Protein AF-A0A433QQ83-F1 (afdb_monomer_lite)

Structure (mmCIF, N/CA/C/O backbone):
data_AF-A0A433QQ83-F1
#
_entry.id   AF-A0A433QQ83-F1
#
loop_
_atom_site.group_PDB
_atom_site.id
_atom_site.type_symbol
_atom_site.label_atom_id
_atom_site.label_alt_id
_atom_site.label_comp_id
_atom_site.label_asym_id
_atom_site.label_entity_id
_atom_site.label_seq_id
_atom_site.pdbx_PDB_ins_code
_atom_site.Cartn_x
_atom_site.Cartn_y
_atom_site.Cartn_z
_atom_site.occupancy
_atom_site.B_iso_or_equiv
_atom_site.auth_seq_id
_atom_site.auth_comp_id
_atom_site.auth_asym_id
_atom_site.auth_atom_id
_atom_site.pdbx_PDB_model_num
ATOM 1 N N . MET A 1 1 ? 4.245 9.664 3.742 1.00 55.31 1 MET A N 1
ATOM 2 C CA . MET A 1 1 ? 5.210 10.785 3.669 1.00 55.31 1 MET A CA 1
ATOM 3 C C . MET A 1 1 ? 4.463 11.994 3.153 1.00 55.31 1 MET A C 1
ATOM 5 O O . MET A 1 1 ? 4.133 12.036 1.976 1.00 55.31 1 MET A O 1
ATOM 9 N N . GLU A 1 2 ? 4.153 12.934 4.033 1.00 62.44 2 GLU A N 1
ATOM 10 C CA . GLU A 1 2 ? 3.418 14.144 3.663 1.00 62.44 2 GLU A CA 1
ATOM 11 C C . GLU A 1 2 ? 4.301 15.371 3.895 1.00 62.44 2 GLU A C 1
ATOM 13 O O . GLU A 1 2 ? 5.081 15.428 4.855 1.00 62.44 2 GLU A O 1
ATOM 18 N N . LEU A 1 3 ? 4.221 16.332 2.969 1.00 64.75 3 LEU A N 1
ATOM 19 C CA . LEU A 1 3 ? 4.807 17.656 3.153 1.00 64.75 3 LEU A CA 1
ATOM 20 C C . LEU A 1 3 ? 3.999 18.359 4.231 1.00 64.75 3 LEU A C 1
ATOM 22 O O . LEU A 1 3 ? 2.879 18.784 3.969 1.00 64.75 3 LEU A O 1
ATOM 26 N N . VAL A 1 4 ? 4.580 18.482 5.419 1.00 75.06 4 VAL A N 1
ATOM 27 C CA . VAL A 1 4 ? 3.940 19.198 6.526 1.00 75.06 4 VAL A CA 1
ATOM 28 C C . VAL A 1 4 ? 3.953 20.687 6.219 1.00 75.06 4 VAL A C 1
ATOM 30 O O . VAL A 1 4 ? 2.936 21.361 6.312 1.00 75.06 4 VAL A O 1
ATOM 33 N N . GLU A 1 5 ? 5.111 21.197 5.796 1.00 76.69 5 GLU A N 1
ATOM 34 C CA . GLU A 1 5 ? 5.269 22.616 5.522 1.00 76.69 5 GLU A CA 1
ATOM 35 C C . GLU A 1 5 ? 6.416 22.880 4.544 1.00 76.69 5 GLU A C 1
ATOM 37 O O . GLU A 1 5 ? 7.339 22.078 4.357 1.00 76.69 5 GLU A O 1
ATOM 42 N N . SER A 1 6 ? 6.351 24.025 3.873 1.00 77.06 6 SER A N 1
ATOM 43 C CA . SER A 1 6 ? 7.370 24.486 2.943 1.00 77.06 6 SER A CA 1
ATOM 44 C C . SER A 1 6 ? 7.570 25.987 3.068 1.00 77.06 6 SER A C 1
ATOM 46 O O . SER A 1 6 ? 6.684 26.761 2.716 1.00 77.06 6 SER A O 1
ATOM 48 N N . LEU A 1 7 ? 8.760 26.394 3.503 1.00 80.25 7 LEU A N 1
ATOM 49 C CA . LEU A 1 7 ? 9.151 27.796 3.579 1.00 80.25 7 LEU A CA 1
ATOM 50 C C . LEU A 1 7 ? 9.919 28.176 2.313 1.00 80.25 7 LEU A C 1
ATOM 52 O O . LEU A 1 7 ? 10.948 27.576 1.977 1.00 80.25 7 LEU A O 1
ATOM 56 N N . TYR A 1 8 ? 9.415 29.186 1.611 1.00 81.19 8 TYR A N 1
ATOM 57 C CA . TYR A 1 8 ? 10.106 29.788 0.479 1.00 81.19 8 TYR A CA 1
ATOM 58 C C . TYR A 1 8 ? 11.043 30.883 0.984 1.00 81.19 8 TYR A C 1
ATOM 60 O O . TYR A 1 8 ? 10.612 31.876 1.564 1.00 81.19 8 TYR A O 1
ATOM 68 N N . LEU A 1 9 ? 12.338 30.691 0.756 1.00 80.81 9 LEU A N 1
ATOM 69 C CA . LEU A 1 9 ? 13.367 31.690 1.010 1.00 80.81 9 LEU A CA 1
ATOM 70 C C . LEU A 1 9 ? 13.644 32.488 -0.269 1.00 80.81 9 LEU A C 1
ATOM 72 O O . LEU A 1 9 ? 13.299 32.082 -1.382 1.00 80.81 9 LEU A O 1
ATOM 76 N N . SER A 1 10 ? 14.317 33.631 -0.123 1.00 81.62 10 SER A N 1
ATOM 77 C CA . SER A 1 10 ? 14.704 34.452 -1.271 1.00 81.62 10 SER A CA 1
ATOM 78 C C . SER A 1 10 ? 15.557 33.663 -2.277 1.00 81.62 10 SER A C 1
ATOM 80 O O . SER A 1 10 ? 16.405 32.843 -1.900 1.00 81.62 10 SER A O 1
ATOM 82 N N . ALA A 1 11 ? 15.338 33.952 -3.563 1.00 75.81 11 ALA A N 1
ATOM 83 C CA . ALA A 1 11 ? 16.022 33.354 -4.714 1.00 75.81 11 ALA A CA 1
ATOM 84 C C . ALA A 1 11 ? 15.766 31.845 -4.934 1.00 75.81 11 ALA A C 1
ATOM 86 O O . ALA A 1 11 ? 16.701 31.077 -5.141 1.00 75.81 11 ALA A O 1
ATOM 87 N N . GLY A 1 12 ? 14.501 31.404 -4.898 1.00 84.56 12 GLY A N 1
ATOM 88 C CA . GLY A 1 12 ? 14.106 30.053 -5.340 1.00 84.56 12 GLY A CA 1
ATOM 89 C C . GLY A 1 12 ? 14.541 28.906 -4.420 1.00 84.56 12 GLY A C 1
ATOM 90 O O . GLY A 1 12 ? 14.378 27.738 -4.764 1.00 84.56 12 GLY A O 1
ATOM 91 N N . ARG A 1 13 ? 15.086 29.223 -3.242 1.00 88.75 13 ARG A N 1
ATOM 92 C CA . ARG A 1 13 ? 15.464 28.238 -2.227 1.00 88.75 13 ARG A CA 1
ATOM 93 C C . ARG A 1 13 ? 14.232 27.853 -1.417 1.00 88.75 13 ARG A C 1
ATOM 95 O O . ARG A 1 13 ? 13.508 28.719 -0.935 1.00 88.75 13 ARG A O 1
ATOM 102 N N . LYS A 1 14 ? 14.014 26.552 -1.247 1.00 89.94 14 LYS A N 1
ATOM 103 C CA . LYS A 1 14 ? 12.882 25.996 -0.503 1.00 89.94 14 LYS A CA 1
ATOM 104 C C . LYS A 1 14 ? 13.402 25.120 0.631 1.00 89.94 14 LYS A C 1
ATOM 106 O O . LYS A 1 14 ? 14.171 24.197 0.373 1.00 89.94 14 LYS A O 1
ATOM 111 N N . ILE A 1 15 ? 12.957 25.379 1.857 1.00 90.19 15 ILE A N 1
ATOM 112 C CA . ILE A 1 15 ? 13.122 24.449 2.982 1.00 90.19 15 ILE A CA 1
ATOM 113 C C . ILE A 1 15 ? 11.802 23.704 3.146 1.00 90.19 15 ILE A C 1
ATOM 115 O O . ILE A 1 15 ? 10.743 24.324 3.184 1.00 90.19 15 ILE A O 1
ATOM 119 N N . SER A 1 16 ? 11.859 22.374 3.184 1.00 89.00 16 SER A N 1
ATOM 120 C CA . SER A 1 16 ? 10.678 21.515 3.315 1.00 89.00 16 SER A CA 1
ATOM 121 C C . SER A 1 16 ? 10.795 20.656 4.567 1.00 89.00 16 SER A C 1
ATOM 123 O O . SER A 1 16 ? 11.826 20.012 4.765 1.00 89.00 16 SER A O 1
ATOM 125 N N . TYR A 1 17 ? 9.734 20.630 5.370 1.00 88.00 17 TYR A N 1
ATOM 126 C CA . TYR A 1 17 ? 9.610 19.768 6.541 1.00 88.00 17 TYR A CA 1
ATOM 127 C C . TYR A 1 17 ? 8.706 18.587 6.203 1.00 88.00 17 TYR A C 1
ATOM 129 O O . TYR A 1 17 ? 7.623 18.752 5.637 1.00 88.00 17 TYR A O 1
ATOM 137 N N . TRP A 1 18 ? 9.166 17.390 6.548 1.00 89.75 18 TRP A N 1
ATOM 138 C CA . TRP A 1 18 ? 8.495 16.138 6.225 1.00 89.75 18 TRP A CA 1
ATOM 139 C C . TRP A 1 18 ? 8.237 15.357 7.505 1.00 89.75 18 TRP A C 1
ATOM 141 O O . TRP A 1 18 ? 9.164 15.128 8.283 1.00 89.75 18 TRP A O 1
ATOM 151 N N . CYS A 1 19 ? 6.993 14.922 7.698 1.00 88.12 19 CYS A N 1
ATOM 152 C CA . CYS A 1 19 ? 6.664 13.946 8.726 1.00 88.12 19 CYS A CA 1
ATOM 153 C C . CYS A 1 19 ? 6.719 12.547 8.110 1.00 88.12 19 CYS A C 1
ATOM 155 O O . CYS A 1 19 ? 6.074 12.259 7.095 1.00 88.12 19 CYS A O 1
ATOM 157 N N . PHE A 1 20 ? 7.507 11.678 8.737 1.00 89.38 20 PHE A N 1
ATOM 158 C CA . PHE A 1 20 ? 7.660 10.278 8.343 1.00 89.38 20 PHE A CA 1
ATOM 159 C C . PHE A 1 20 ? 6.822 9.326 9.204 1.00 89.38 20 PHE A C 1
ATOM 161 O O . PHE A 1 20 ? 6.871 8.124 8.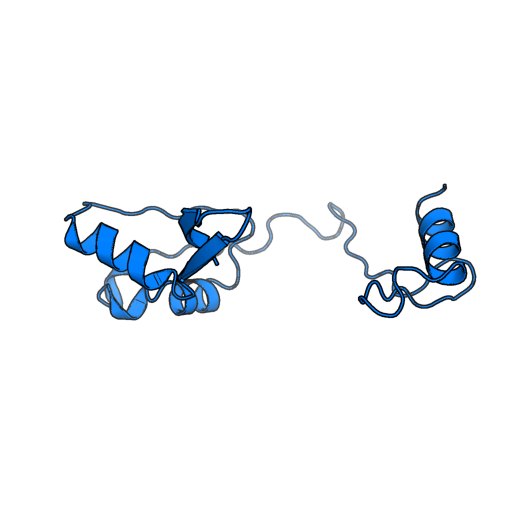985 1.00 89.38 20 PHE A O 1
ATOM 168 N N . SER A 1 21 ? 6.053 9.854 10.160 1.00 89.62 21 SER A N 1
ATOM 169 C CA . SER A 1 21 ? 5.214 9.077 11.070 1.00 89.62 21 SER A CA 1
ATOM 170 C C . SER A 1 21 ? 3.744 9.465 10.886 1.00 89.62 21 SER A C 1
ATOM 172 O O . SER A 1 21 ? 3.320 10.496 11.419 1.00 89.62 21 SER A O 1
ATOM 174 N N . PRO A 1 22 ? 2.941 8.678 10.148 1.00 88.81 22 PRO A N 1
ATOM 175 C CA . PRO A 1 22 ? 1.513 8.961 10.011 1.00 88.81 22 PRO A CA 1
ATOM 176 C C . PRO A 1 22 ? 0.757 8.763 11.335 1.00 88.81 22 PRO A C 1
ATOM 178 O O . PRO A 1 22 ? -0.282 9.384 11.548 1.00 88.81 22 PRO A O 1
ATOM 181 N N . GLY A 1 23 ? 1.312 7.992 12.279 1.00 90.06 23 GLY A N 1
ATOM 182 C CA . GLY A 1 23 ? 0.754 7.860 13.623 1.00 90.06 23 GLY A CA 1
ATOM 183 C C . GLY A 1 23 ? 0.708 9.168 14.423 1.00 90.06 23 GLY A C 1
ATOM 184 O O . GLY A 1 23 ? -0.113 9.292 15.324 1.00 90.06 23 GLY A O 1
ATOM 185 N N . LEU A 1 24 ? 1.524 10.178 14.087 1.00 90.19 24 LEU A N 1
ATOM 186 C CA . LEU A 1 24 ? 1.417 11.492 14.733 1.00 90.19 24 LEU A CA 1
ATOM 187 C C . LEU A 1 24 ? 0.088 12.182 14.382 1.00 90.19 24 LEU A C 1
ATOM 189 O O . LEU A 1 24 ? -0.592 12.680 15.269 1.00 90.19 24 LEU A O 1
ATOM 193 N N . ALA A 1 25 ? -0.334 12.118 13.117 1.00 88.69 25 ALA A N 1
ATOM 194 C CA . ALA A 1 25 ? -1.620 12.669 12.695 1.00 88.69 25 ALA A CA 1
ATOM 195 C C . ALA A 1 25 ? -2.803 11.903 13.316 1.00 88.69 25 ALA A C 1
ATOM 197 O O . ALA A 1 25 ? -3.803 12.504 13.704 1.00 88.69 25 ALA A O 1
ATOM 198 N N . MET A 1 26 ? -2.682 10.579 13.469 1.00 89.75 26 MET A N 1
ATOM 199 C CA . MET A 1 26 ? -3.687 9.780 14.182 1.00 89.75 26 MET A CA 1
ATOM 200 C C . MET A 1 26 ? -3.798 10.179 15.649 1.00 89.75 26 MET A C 1
ATOM 202 O O . MET A 1 26 ? -4.907 10.289 16.170 1.00 89.75 26 MET A O 1
ATOM 206 N N . LYS A 1 27 ? -2.662 10.438 16.304 1.00 89.75 27 LYS A N 1
ATOM 207 C CA . LYS A 1 27 ? -2.641 10.952 17.671 1.00 89.75 27 LYS A CA 1
ATOM 208 C C . LYS A 1 27 ? -3.368 12.287 17.765 1.00 89.75 27 LYS A C 1
ATOM 210 O O . LYS A 1 27 ? -4.203 12.442 18.648 1.00 89.75 27 LYS A O 1
ATOM 215 N N . ASP A 1 28 ? -3.107 13.206 16.839 1.00 90.75 28 ASP A N 1
ATOM 216 C CA . ASP A 1 28 ? -3.755 14.519 16.826 1.00 90.75 28 ASP A CA 1
ATOM 217 C C . ASP A 1 28 ? -5.284 14.406 16.694 1.00 90.75 28 ASP A C 1
ATOM 219 O O . ASP A 1 28 ? -6.013 15.181 17.312 1.00 90.75 28 ASP A O 1
ATOM 223 N N . LEU A 1 29 ? -5.790 13.436 15.919 1.00 90.44 29 LEU A N 1
ATOM 224 C CA . LEU A 1 29 ? -7.230 13.159 15.815 1.00 90.44 29 LEU A CA 1
ATOM 225 C C . LEU A 1 29 ? -7.815 12.626 17.131 1.00 90.44 29 LEU A C 1
ATOM 227 O O . LEU A 1 29 ? -8.908 13.033 17.530 1.00 90.44 29 LEU A O 1
ATOM 231 N N . VAL A 1 30 ? -7.094 11.732 17.811 1.00 87.62 30 VAL A N 1
ATOM 232 C CA . VAL A 1 30 ? -7.498 11.197 19.121 1.00 87.62 30 VAL A CA 1
ATOM 233 C C . VAL A 1 30 ? -7.491 12.300 20.181 1.00 87.62 30 VAL A C 1
ATOM 235 O O . VAL A 1 30 ? -8.473 12.456 20.906 1.00 87.62 30 VAL A O 1
ATOM 238 N N . ASP A 1 31 ? -6.435 13.114 20.228 1.00 91.31 31 ASP A N 1
ATOM 239 C CA . ASP A 1 31 ? -6.274 14.215 21.184 1.00 91.31 31 ASP A CA 1
ATOM 240 C C . ASP A 1 31 ? -7.342 15.314 20.979 1.00 91.31 31 ASP A C 1
ATOM 242 O O . ASP A 1 31 ? -7.753 15.972 21.935 1.00 91.31 31 ASP A O 1
ATOM 246 N N . GLN A 1 32 ? -7.857 15.476 19.753 1.00 93.69 32 GLN A N 1
ATOM 247 C CA . GLN A 1 32 ? -9.007 16.342 19.446 1.00 93.69 32 GLN A CA 1
ATOM 248 C C . GLN A 1 32 ? -10.357 15.786 19.934 1.00 93.69 32 GLN A C 1
ATOM 250 O O . GLN A 1 32 ? -11.375 16.474 19.837 1.00 93.69 32 GLN A O 1
ATOM 255 N N . GLY A 1 33 ? -10.396 14.560 20.463 1.00 90.44 33 GLY A N 1
ATOM 256 C CA . GLY A 1 33 ? -11.609 13.947 21.003 1.00 90.44 33 GLY A CA 1
ATOM 257 C C . GLY A 1 33 ? -12.590 13.469 19.931 1.00 90.44 33 GLY A C 1
ATOM 258 O O . GLY A 1 33 ? -13.801 13.451 20.168 1.00 90.44 33 GLY A O 1
ATOM 259 N N . VAL A 1 34 ? -12.098 13.094 18.742 1.00 90.38 34 VAL A N 1
ATOM 260 C CA . VAL A 1 34 ? -12.937 12.490 17.697 1.00 90.38 34 VAL A CA 1
ATOM 261 C C . VAL A 1 34 ? -13.607 11.229 18.247 1.00 90.38 34 VAL A C 1
ATOM 263 O O . VAL A 1 34 ? -12.949 10.323 18.747 1.00 90.38 34 VAL A O 1
ATOM 266 N N . ARG A 1 35 ? -14.938 11.154 18.131 1.00 87.31 35 ARG A N 1
ATOM 267 C CA . ARG A 1 35 ? -15.729 10.052 18.707 1.00 87.31 35 ARG A CA 1
ATOM 268 C C . ARG A 1 35 ? -15.424 8.691 18.076 1.00 87.31 35 ARG A C 1
ATOM 270 O O . ARG A 1 35 ? -15.501 7.673 18.753 1.00 87.31 35 ARG A O 1
ATOM 277 N N . SER A 1 36 ? -15.194 8.661 16.768 1.00 87.19 36 SER A N 1
ATOM 278 C CA . SER A 1 36 ? -14.979 7.426 16.014 1.00 87.19 36 SER A CA 1
ATOM 279 C C . SER A 1 36 ? -14.231 7.705 14.721 1.00 87.19 36 SER A C 1
ATOM 281 O O . SER A 1 36 ? -14.564 8.661 14.018 1.00 87.19 36 SER A O 1
ATOM 283 N N . ILE A 1 37 ? -13.300 6.821 14.375 1.00 86.25 37 ILE A N 1
ATOM 284 C CA . ILE A 1 37 ? -12.595 6.820 13.093 1.00 86.25 37 ILE A CA 1
ATOM 285 C C . ILE A 1 37 ? -12.946 5.511 12.387 1.00 86.25 37 ILE A C 1
ATOM 287 O O . ILE A 1 37 ? -12.792 4.438 12.961 1.00 86.25 37 ILE A O 1
ATOM 291 N N . ILE A 1 38 ? -13.441 5.602 11.152 1.00 89.50 38 ILE A N 1
ATOM 292 C CA . ILE A 1 38 ? -13.760 4.438 10.321 1.00 89.50 38 ILE A CA 1
ATOM 293 C C . ILE A 1 38 ? -12.825 4.458 9.120 1.00 89.50 38 ILE A C 1
ATOM 295 O O . ILE A 1 38 ? -12.827 5.411 8.342 1.00 89.50 38 ILE A O 1
ATOM 299 N N . LEU A 1 39 ? -12.042 3.394 8.970 1.00 89.06 39 LEU A N 1
ATOM 300 C CA . LEU A 1 39 ? -11.104 3.218 7.870 1.00 89.06 39 LEU A CA 1
ATOM 301 C C . LEU A 1 39 ? -11.614 2.086 6.984 1.00 89.06 39 LEU A C 1
ATOM 303 O O . LEU A 1 39 ? -11.742 0.950 7.431 1.00 89.06 39 LEU A O 1
ATOM 307 N N . ALA A 1 40 ? -11.932 2.408 5.733 1.00 90.38 40 ALA A N 1
ATOM 308 C CA . ALA A 1 40 ? -12.460 1.456 4.767 1.00 90.38 40 ALA A CA 1
ATOM 309 C C . ALA A 1 40 ? -11.705 1.589 3.443 1.00 90.38 40 ALA A C 1
ATOM 311 O O . ALA A 1 40 ? -11.629 2.672 2.864 1.00 90.38 40 ALA A O 1
ATOM 312 N N . SER A 1 41 ? -11.143 0.484 2.961 1.00 90.25 41 SER A N 1
ATOM 313 C CA . SER A 1 41 ? -10.466 0.410 1.668 1.00 90.25 41 SER A CA 1
ATOM 314 C C . SER A 1 41 ? -10.485 -1.028 1.155 1.00 90.25 41 SER A C 1
ATOM 316 O O . SER A 1 41 ? -10.389 -1.974 1.933 1.00 90.25 41 SER A O 1
ATOM 318 N N . GLY A 1 42 ? -10.616 -1.190 -0.164 1.00 89.00 42 GLY A N 1
ATOM 319 C CA . GLY A 1 42 ? -10.633 -2.501 -0.818 1.00 89.00 42 GLY A CA 1
ATOM 320 C C . GLY A 1 42 ? -9.253 -3.148 -0.970 1.00 89.00 42 GLY A C 1
ATOM 321 O O . GLY A 1 42 ? -9.171 -4.283 -1.423 1.00 89.00 42 GLY A O 1
ATOM 322 N N . THR A 1 43 ? -8.175 -2.439 -0.624 1.00 88.00 43 THR A N 1
ATOM 323 C CA . THR A 1 43 ? -6.786 -2.907 -0.795 1.00 88.00 43 THR A CA 1
ATOM 324 C C . THR A 1 43 ? -5.970 -2.820 0.493 1.00 88.00 43 THR A C 1
ATOM 326 O O . THR A 1 43 ? -4.743 -2.876 0.452 1.00 88.00 43 THR A O 1
ATOM 329 N N . LEU A 1 44 ? -6.625 -2.611 1.635 1.00 85.94 44 LEU A N 1
ATOM 330 C CA . LEU A 1 44 ? -5.972 -2.426 2.930 1.00 85.94 44 LEU A CA 1
ATOM 331 C C . LEU A 1 44 ? -5.712 -3.801 3.550 1.00 85.94 44 LEU A C 1
ATOM 333 O O . LEU A 1 44 ? -6.418 -4.240 4.447 1.00 85.94 44 LEU A O 1
ATOM 337 N N . ALA A 1 45 ? -4.733 -4.506 2.993 1.00 87.12 45 ALA A N 1
ATOM 338 C CA . ALA A 1 45 ? -4.276 -5.802 3.468 1.00 87.12 45 ALA A CA 1
ATOM 339 C C . ALA A 1 45 ? -2.744 -5.883 3.331 1.00 87.12 45 ALA A C 1
ATOM 341 O O . ALA A 1 45 ? -2.203 -5.401 2.331 1.00 87.12 45 ALA A O 1
ATOM 342 N N . PRO A 1 46 ? -2.030 -6.494 4.293 1.00 89.88 46 PRO A N 1
ATOM 343 C CA . PRO A 1 46 ? -2.536 -7.028 5.563 1.00 89.88 46 PRO A CA 1
ATOM 344 C C . PRO A 1 46 ? -2.801 -5.920 6.603 1.00 89.88 46 PRO A C 1
ATOM 346 O O . PRO A 1 46 ? -1.991 -5.001 6.766 1.00 89.88 46 PRO A O 1
ATOM 349 N N . LEU A 1 47 ? -3.908 -6.026 7.351 1.00 89.25 47 LEU A N 1
ATOM 350 C CA . LEU A 1 47 ? -4.328 -5.011 8.332 1.00 89.25 47 LEU A CA 1
ATOM 351 C C . LEU A 1 47 ? -3.309 -4.771 9.473 1.00 89.25 47 LEU A C 1
ATOM 353 O O . LEU A 1 47 ? -3.269 -3.676 10.031 1.00 89.25 47 LEU A O 1
ATOM 357 N N . ASP A 1 48 ? -2.465 -5.751 9.816 1.00 88.25 48 ASP A N 1
ATOM 358 C CA . ASP A 1 48 ? -1.466 -5.598 10.890 1.00 88.25 48 ASP A CA 1
ATOM 359 C C . ASP A 1 48 ? -0.343 -4.624 10.523 1.00 88.25 48 ASP A C 1
ATOM 361 O O . ASP A 1 48 ? 0.062 -3.801 11.347 1.00 88.25 48 ASP A O 1
ATOM 365 N N . SER A 1 49 ? 0.135 -4.677 9.274 1.00 89.06 49 SER A N 1
ATOM 366 C CA . SER A 1 49 ? 1.156 -3.741 8.787 1.00 89.06 49 SER A CA 1
ATOM 367 C C . SER A 1 49 ? 0.620 -2.314 8.804 1.00 89.06 49 SER A C 1
ATOM 369 O O . SER A 1 49 ? 1.317 -1.391 9.218 1.00 89.06 49 SER A O 1
ATOM 371 N N . PHE A 1 50 ? -0.638 -2.148 8.395 1.00 88.75 50 PHE A N 1
ATOM 372 C CA . PHE A 1 50 ? -1.314 -0.859 8.411 1.00 88.75 50 PHE A CA 1
ATOM 373 C C . PHE A 1 50 ? -1.433 -0.294 9.835 1.00 88.75 50 PHE A C 1
ATOM 375 O O . PHE A 1 50 ? -1.079 0.857 10.089 1.00 88.75 50 PHE A O 1
ATOM 382 N N . ALA A 1 51 ? -1.886 -1.119 10.780 1.00 88.31 51 ALA A N 1
ATOM 383 C CA . ALA A 1 51 ? -2.046 -0.726 12.175 1.00 88.31 51 ALA A CA 1
ATOM 384 C C . ALA A 1 51 ? -0.721 -0.316 12.830 1.00 88.31 51 ALA A C 1
ATOM 386 O O . ALA A 1 51 ? -0.678 0.649 13.598 1.00 88.31 51 ALA A O 1
ATOM 387 N N . SER A 1 52 ? 0.360 -1.028 12.496 1.00 89.00 52 SER A N 1
ATOM 388 C CA . SER A 1 52 ? 1.711 -0.704 12.947 1.00 89.00 52 SER A CA 1
ATOM 389 C C . SER A 1 52 ? 2.189 0.641 12.394 1.00 89.00 52 SER A C 1
ATOM 391 O O . SER A 1 52 ? 2.632 1.482 13.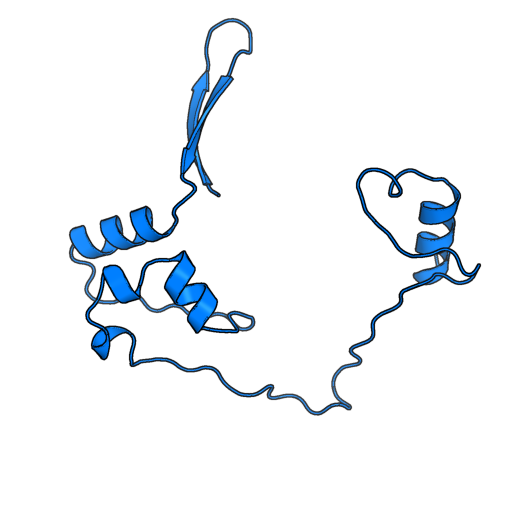174 1.00 89.00 52 SER A O 1
ATOM 393 N N . GLU A 1 53 ? 2.044 0.884 11.088 1.00 89.38 53 GLU A N 1
ATOM 394 C CA . GLU A 1 53 ? 2.494 2.128 10.443 1.00 89.38 53 GLU A CA 1
ATOM 395 C C . GLU A 1 53 ? 1.770 3.367 11.000 1.00 89.38 53 GLU A C 1
ATOM 397 O O . GLU A 1 53 ? 2.385 4.410 11.224 1.00 89.38 53 GLU A O 1
ATOM 402 N N . PHE A 1 54 ? 0.475 3.239 11.299 1.00 90.06 54 PHE A N 1
ATOM 403 C CA . PHE A 1 54 ? -0.357 4.313 11.852 1.00 90.06 54 PHE A CA 1
ATOM 404 C C . PHE A 1 54 ? -0.340 4.389 13.388 1.00 90.06 54 PHE A C 1
ATOM 406 O O . PHE A 1 54 ? -1.081 5.184 13.967 1.00 90.06 54 PHE A O 1
ATOM 413 N N . HIS A 1 55 ? 0.501 3.592 14.058 1.00 89.50 55 HIS A N 1
ATOM 414 C CA . HIS A 1 55 ? 0.606 3.515 15.521 1.00 89.50 55 HIS A CA 1
ATOM 415 C C . HIS A 1 55 ? -0.728 3.248 16.237 1.00 89.50 55 HIS A C 1
ATOM 417 O O . HIS A 1 55 ? -0.907 3.648 17.386 1.00 89.50 55 HIS A O 1
ATOM 423 N N . ILE A 1 56 ? -1.671 2.560 15.594 1.00 86.88 56 ILE A N 1
ATOM 424 C CA . ILE A 1 56 ? -3.032 2.416 16.126 1.00 86.88 56 ILE A CA 1
ATOM 425 C C . ILE A 1 56 ? -3.021 1.676 17.472 1.00 86.88 56 ILE A C 1
ATOM 427 O O . ILE A 1 56 ? -3.647 2.134 18.422 1.00 86.88 56 ILE A O 1
ATOM 431 N N . TYR A 1 57 ? -2.211 0.620 17.593 1.00 82.12 57 TYR A N 1
ATOM 432 C CA . TYR A 1 57 ? -2.022 -0.136 18.840 1.00 82.12 57 TYR A CA 1
ATOM 433 C C . TYR A 1 57 ? -1.375 0.662 19.985 1.00 82.12 57 TYR A C 1
ATOM 435 O O . TYR A 1 57 ? -1.466 0.263 21.139 1.00 82.12 57 TYR A O 1
ATOM 443 N N . LEU A 1 58 ? -0.679 1.765 19.680 1.00 78.94 58 LEU A N 1
ATOM 444 C CA . LEU A 1 58 ? -0.059 2.634 20.689 1.00 78.94 58 LEU A CA 1
ATOM 445 C C . LEU A 1 58 ? -0.988 3.767 21.134 1.00 78.94 58 LEU A C 1
ATOM 447 O O . LEU A 1 58 ? -0.791 4.339 22.204 1.00 78.94 58 LEU A O 1
ATOM 451 N N . LEU A 1 59 ? -1.945 4.140 20.284 1.00 77.81 59 LEU A N 1
ATOM 452 C CA . LEU A 1 59 ? -2.842 5.276 20.495 1.00 77.81 59 LEU A CA 1
ATOM 453 C C . LEU A 1 59 ? -4.187 4.868 21.079 1.00 77.81 59 LEU A C 1
ATOM 455 O O . LEU A 1 59 ? -4.845 5.682 21.721 1.00 77.81 59 LEU A O 1
ATOM 459 N N . LEU A 1 60 ? -4.585 3.625 20.843 1.00 71.88 60 LEU A N 1
ATOM 460 C CA . LEU A 1 60 ? -5.830 3.046 21.311 1.00 71.88 60 LEU A CA 1
ATOM 461 C C . LEU A 1 60 ? -5.520 1.816 22.170 1.00 71.88 60 LEU A C 1
ATOM 463 O O . LEU A 1 60 ? -4.451 1.217 22.048 1.00 71.88 60 LEU A O 1
ATOM 467 N N . SER A 1 61 ? -6.451 1.432 23.043 1.00 66.50 61 SER A N 1
ATOM 468 C CA . SER A 1 61 ? -6.368 0.134 23.720 1.00 66.50 61 SER A CA 1
ATOM 469 C C . SER A 1 61 ? -6.365 -0.978 22.667 1.00 66.50 61 SER A C 1
ATOM 471 O O . SER A 1 61 ? -7.044 -0.853 21.647 1.00 66.50 61 SER A O 1
ATOM 473 N N . GLU A 1 62 ? -5.673 -2.096 22.908 1.00 58.06 62 GLU A N 1
ATOM 474 C CA . GLU A 1 62 ? -5.723 -3.248 21.989 1.00 58.06 62 GLU A CA 1
ATOM 475 C C . GLU A 1 62 ? -7.165 -3.717 21.707 1.00 58.06 62 GLU A C 1
ATOM 477 O O . GLU A 1 62 ? -7.456 -4.173 20.605 1.00 58.06 62 GLU A O 1
ATOM 482 N N . SER A 1 63 ? -8.088 -3.510 22.655 1.00 55.16 63 SER A N 1
ATOM 483 C CA . SER A 1 63 ? -9.523 -3.796 22.497 1.00 55.16 63 SER A CA 1
ATOM 484 C C . SER A 1 63 ? -10.253 -2.886 21.497 1.00 55.16 63 SER A C 1
ATOM 486 O O . SER A 1 63 ? -11.278 -3.272 20.945 1.00 55.16 63 SER A O 1
ATOM 488 N N . ASP A 1 64 ? -9.771 -1.666 21.249 1.00 62.22 64 ASP A N 1
ATOM 489 C CA . ASP A 1 64 ? -10.439 -0.708 20.351 1.00 62.22 64 ASP A CA 1
ATOM 490 C C . ASP A 1 64 ? -10.107 -0.975 18.877 1.00 62.22 64 ASP A C 1
ATOM 492 O O . ASP A 1 64 ? -10.896 -0.658 17.985 1.00 62.22 64 ASP A O 1
ATOM 496 N N . PHE A 1 65 ? -8.962 -1.611 18.612 1.00 65.50 65 PHE A N 1
ATOM 497 C CA . PHE A 1 65 ? -8.614 -2.109 17.282 1.00 65.50 65 PHE A CA 1
ATOM 498 C C . PHE A 1 65 ? -9.179 -3.511 17.010 1.00 65.50 65 PHE A C 1
ATOM 500 O O . PHE A 1 65 ? -8.874 -4.110 15.985 1.00 65.50 65 PHE A O 1
ATOM 507 N N . GLU A 1 66 ? -10.018 -4.055 17.893 1.00 64.81 66 GLU A N 1
ATOM 508 C CA . GLU A 1 66 ? -10.617 -5.383 17.716 1.00 64.81 66 GLU A CA 1
ATOM 509 C C . GLU A 1 66 ? -11.729 -5.380 16.644 1.00 64.81 66 GLU A C 1
ATOM 511 O O . GLU A 1 66 ? -12.018 -6.406 16.028 1.00 64.81 66 GLU A O 1
ATOM 516 N N . LEU A 1 67 ? -12.301 -4.207 16.326 1.00 80.00 67 LEU A N 1
ATOM 517 C CA . LEU A 1 67 ? -13.272 -4.025 15.239 1.00 80.00 67 LEU A CA 1
ATOM 518 C C . LEU A 1 67 ? -12.586 -3.987 13.863 1.00 80.00 67 LEU A C 1
ATOM 520 O O . LEU A 1 67 ? -12.507 -2.946 13.208 1.00 80.00 67 LEU A O 1
ATOM 524 N N . ARG A 1 68 ? -12.097 -5.145 13.412 1.00 85.50 68 ARG A N 1
ATOM 525 C CA . ARG A 1 68 ? -11.444 -5.328 12.107 1.00 85.50 68 ARG A CA 1
ATOM 526 C C . ARG A 1 68 ? -12.238 -6.256 11.210 1.00 85.50 68 ARG A C 1
ATOM 528 O O . ARG A 1 68 ? -12.775 -7.267 11.651 1.00 85.50 68 ARG A O 1
ATOM 535 N N . LEU A 1 69 ? -12.238 -5.936 9.922 1.00 88.31 69 LEU A N 1
ATOM 536 C CA . LEU A 1 69 ? -12.778 -6.798 8.883 1.00 88.31 69 LEU A CA 1
ATOM 537 C C . LEU A 1 69 ? -11.797 -6.842 7.711 1.00 88.31 69 LEU A C 1
ATOM 539 O O . LEU A 1 69 ? -11.679 -5.876 6.962 1.00 88.31 69 LEU A O 1
ATOM 543 N N . GLU A 1 70 ? -11.110 -7.970 7.556 1.00 87.31 70 GLU A N 1
ATOM 544 C CA . GLU A 1 70 ? -10.334 -8.298 6.359 1.00 87.31 70 GLU A CA 1
ATOM 545 C C . GLU A 1 70 ? -11.029 -9.481 5.686 1.00 87.31 70 GLU A C 1
ATOM 547 O O . GLU A 1 70 ? -10.953 -10.619 6.150 1.00 87.31 70 GLU A O 1
ATOM 552 N N . ASN A 1 71 ? -11.802 -9.197 4.639 1.00 84.94 71 ASN A N 1
ATOM 553 C CA . ASN A 1 71 ? -12.523 -10.245 3.929 1.00 84.94 71 ASN A CA 1
ATOM 554 C C . ASN A 1 71 ? -11.567 -11.010 3.007 1.00 84.94 71 ASN A C 1
ATOM 556 O O . ASN A 1 71 ? -10.741 -10.382 2.337 1.00 84.94 71 ASN A O 1
ATOM 560 N N . PRO A 1 72 ? -11.723 -12.340 2.887 1.00 83.56 72 PRO A N 1
ATOM 561 C CA . PRO A 1 72 ? -11.109 -13.084 1.800 1.00 83.56 72 PRO A CA 1
ATOM 562 C C . PRO A 1 72 ? -11.477 -12.479 0.442 1.00 83.56 72 PRO A C 1
ATOM 564 O O . PRO A 1 72 ? -12.529 -11.854 0.280 1.00 83.56 72 PRO A O 1
ATOM 567 N N . HIS A 1 73 ? -10.617 -12.701 -0.548 1.00 82.00 73 HIS A N 1
ATOM 568 C CA . HIS A 1 73 ? -10.874 -12.291 -1.922 1.00 82.00 73 HIS A CA 1
ATOM 569 C C . HIS A 1 73 ? -12.218 -12.857 -2.413 1.00 82.00 73 HIS A C 1
ATOM 571 O O . HIS A 1 73 ? -12.452 -14.059 -2.328 1.00 82.00 73 HIS A O 1
ATOM 577 N N . ILE A 1 74 ? -13.107 -11.979 -2.887 1.00 84.25 74 ILE A N 1
ATOM 578 C CA . ILE A 1 74 ? -14.514 -12.322 -3.170 1.00 84.25 74 ILE A CA 1
ATOM 579 C C . ILE A 1 74 ? -14.698 -12.890 -4.585 1.00 84.25 74 ILE A C 1
ATOM 581 O O . ILE A 1 74 ? -15.695 -13.557 -4.845 1.00 84.25 74 ILE A O 1
ATOM 585 N N . ILE A 1 75 ? -13.759 -12.631 -5.502 1.00 86.94 75 ILE A N 1
ATOM 586 C CA . ILE A 1 75 ? -13.857 -13.126 -6.878 1.00 86.94 75 ILE A CA 1
ATOM 587 C C . ILE A 1 75 ? -13.095 -14.445 -7.061 1.00 86.94 75 ILE A C 1
ATOM 589 O O . ILE A 1 75 ? -11.998 -14.636 -6.524 1.00 86.94 75 ILE A O 1
ATOM 593 N N . ASP A 1 76 ? -13.679 -15.325 -7.866 1.00 88.50 76 ASP A N 1
ATOM 594 C CA . ASP A 1 76 ? -13.107 -16.596 -8.290 1.00 88.50 76 ASP A CA 1
ATOM 595 C C . ASP A 1 76 ? -11.936 -16.390 -9.263 1.00 88.50 76 ASP A C 1
ATOM 597 O O . ASP A 1 76 ? -11.829 -15.381 -9.967 1.00 88.50 76 ASP A O 1
ATOM 601 N N . ALA A 1 77 ? -11.060 -17.392 -9.366 1.00 87.19 77 ALA A N 1
ATOM 602 C CA . ALA A 1 77 ? -9.867 -17.341 -10.219 1.00 87.19 77 ALA A CA 1
ATOM 603 C C . ALA A 1 77 ? -10.166 -17.156 -11.723 1.00 87.19 77 ALA A C 1
ATOM 605 O O . ALA A 1 77 ? -9.287 -16.773 -12.488 1.00 87.19 77 ALA A O 1
ATOM 606 N N . ASN A 1 78 ? -11.394 -17.429 -12.166 1.00 91.69 78 ASN A N 1
ATOM 607 C CA . ASN A 1 78 ? -11.838 -17.212 -13.546 1.00 91.69 78 ASN A CA 1
ATOM 608 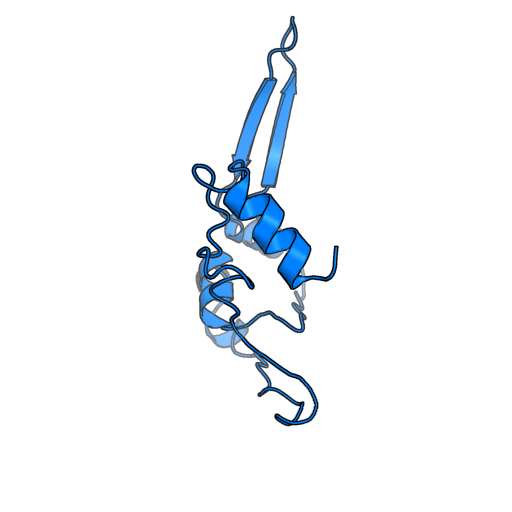C C . ASN A 1 78 ? -12.372 -15.788 -13.799 1.00 91.69 78 ASN A C 1
ATOM 610 O O . ASN A 1 78 ? -12.651 -15.445 -14.946 1.00 91.69 78 ASN A O 1
ATOM 614 N N . GLN A 1 79 ? -12.520 -14.966 -12.757 1.00 92.50 79 GLN A N 1
ATOM 615 C CA . GLN A 1 79 ? -13.034 -13.599 -12.855 1.00 92.50 79 GLN A CA 1
ATOM 616 C C . GLN A 1 79 ? -11.919 -12.556 -13.010 1.00 92.50 79 GLN A C 1
ATOM 618 O O . GLN A 1 79 ? -12.203 -11.421 -13.390 1.00 92.50 79 GLN A O 1
ATOM 623 N N . ALA A 1 80 ? -10.658 -12.924 -12.750 1.00 90.25 80 ALA A N 1
ATOM 624 C CA . ALA A 1 80 ? -9.496 -12.071 -12.979 1.00 90.25 80 ALA A CA 1
ATOM 625 C C . ALA A 1 80 ? -8.248 -12.889 -13.335 1.00 90.25 80 ALA A C 1
ATOM 627 O O . ALA A 1 80 ? -7.939 -13.889 -12.692 1.00 90.25 80 ALA A O 1
ATOM 628 N N . LEU A 1 81 ? -7.489 -12.417 -14.329 1.00 90.00 81 LEU A N 1
ATOM 629 C CA . LEU A 1 81 ? -6.159 -12.940 -14.631 1.00 90.00 81 LEU A CA 1
ATOM 630 C C . LEU A 1 81 ? -5.114 -12.140 -13.853 1.00 90.00 81 LEU A C 1
ATOM 632 O O . LEU A 1 81 ? -4.901 -10.959 -14.122 1.00 90.00 81 LEU A O 1
ATOM 636 N N . ILE A 1 82 ? -4.434 -12.805 -12.925 1.00 90.31 82 ILE A N 1
ATOM 637 C CA . ILE A 1 82 ? -3.311 -12.239 -12.178 1.00 90.31 82 ILE A CA 1
ATOM 638 C C . ILE A 1 82 ? -2.055 -12.957 -12.661 1.00 90.31 82 ILE A C 1
ATOM 640 O O . ILE A 1 82 ? -1.896 -14.157 -12.446 1.00 90.31 82 ILE A O 1
ATOM 644 N N . ALA A 1 83 ? -1.173 -12.235 -13.344 1.00 91.31 83 ALA A N 1
ATOM 645 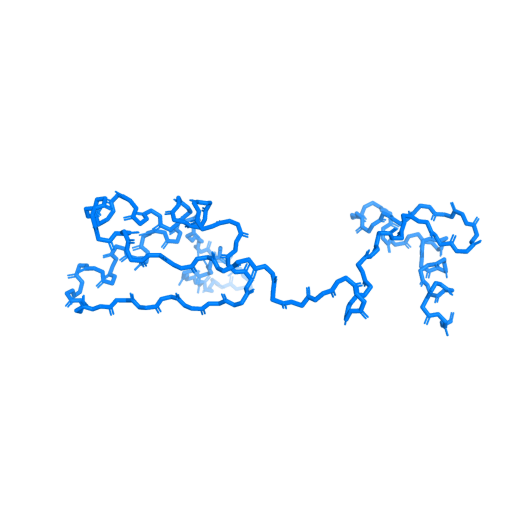C CA . ALA A 1 83 ? 0.061 -12.791 -13.877 1.00 91.31 83 ALA A CA 1
ATOM 646 C C . ALA A 1 83 ? 1.208 -11.792 -13.737 1.00 91.31 83 ALA A C 1
ATOM 648 O O . ALA A 1 83 ? 1.029 -10.585 -13.891 1.00 91.31 83 ALA A O 1
ATOM 649 N N . VAL A 1 84 ? 2.404 -12.318 -13.481 1.00 94.38 84 VAL A N 1
ATOM 650 C CA . VAL A 1 84 ? 3.646 -11.552 -13.568 1.00 94.38 84 VAL A CA 1
ATOM 651 C C . VAL A 1 84 ? 4.260 -11.831 -14.930 1.00 94.38 84 VAL A C 1
ATOM 653 O O . VAL A 1 84 ? 4.516 -12.986 -15.268 1.00 94.38 84 VAL A O 1
ATOM 656 N N . VAL A 1 85 ? 4.515 -10.776 -15.700 1.00 93.56 85 VAL A N 1
ATOM 657 C CA . VAL A 1 85 ? 5.230 -10.851 -16.979 1.00 93.56 85 VAL A CA 1
ATOM 658 C C . VAL A 1 85 ? 6.651 -10.338 -16.739 1.00 93.56 85 VAL A C 1
ATOM 660 O O . VAL A 1 85 ? 6.857 -9.130 -16.692 1.00 93.56 85 VAL A O 1
ATOM 663 N N . PRO A 1 86 ? 7.644 -11.217 -16.512 1.00 95.31 86 PRO A N 1
ATOM 664 C CA . PRO A 1 86 ? 8.987 -10.786 -16.122 1.00 95.31 86 PRO A CA 1
ATOM 665 C C . PRO A 1 86 ? 9.853 -10.354 -17.312 1.00 95.31 86 PRO A C 1
ATOM 667 O O . PRO A 1 86 ? 10.935 -9.801 -17.110 1.00 95.31 86 PRO A O 1
ATOM 670 N N . LYS A 1 87 ? 9.428 -10.658 -18.542 1.00 95.94 87 LYS A N 1
ATOM 671 C CA . LYS A 1 87 ? 10.178 -10.411 -19.775 1.00 95.94 87 LYS A CA 1
ATOM 672 C C . LYS A 1 87 ? 9.241 -10.019 -20.909 1.00 95.94 87 LYS A C 1
ATOM 674 O O . LYS A 1 87 ? 8.122 -10.530 -20.955 1.00 95.94 87 LYS A O 1
ATOM 679 N N . GLY A 1 88 ? 9.709 -9.173 -21.818 1.00 93.81 88 GLY A N 1
ATOM 680 C CA . GLY A 1 88 ? 8.966 -8.836 -23.026 1.00 93.81 88 GLY A CA 1
ATOM 681 C C . GLY A 1 88 ? 9.219 -9.809 -24.187 1.00 93.81 88 GLY A C 1
ATOM 682 O O . GLY A 1 88 ? 9.919 -10.817 -24.024 1.00 93.81 88 GLY A O 1
ATOM 683 N N . PRO A 1 89 ? 8.622 -9.543 -25.364 1.00 94.50 89 PRO A N 1
ATOM 684 C CA . PRO A 1 89 ? 8.619 -10.455 -26.510 1.00 94.50 89 PRO A CA 1
ATOM 685 C C . PRO A 1 89 ? 10.005 -10.822 -27.053 1.00 94.50 89 PRO A C 1
ATOM 687 O O . PRO A 1 89 ? 10.189 -11.929 -27.555 1.00 94.50 89 PRO A O 1
ATOM 690 N N . SER A 1 90 ? 10.989 -9.928 -26.937 1.00 94.00 90 SER A N 1
ATOM 691 C CA . SER A 1 90 ? 12.383 -10.202 -27.322 1.00 94.00 90 SER A CA 1
ATOM 692 C C . SER A 1 90 ? 13.192 -10.907 -26.225 1.00 94.00 90 SER A C 1
ATOM 694 O O . SER A 1 90 ? 14.365 -11.227 -26.420 1.00 94.00 90 SER A O 1
ATOM 696 N N . GLY A 1 91 ? 12.574 -11.186 -25.073 1.00 94.06 91 GLY A N 1
ATOM 697 C CA . GLY A 1 91 ? 13.203 -11.831 -23.924 1.00 94.06 91 GLY A CA 1
ATOM 698 C C . GLY A 1 91 ? 13.947 -10.867 -22.999 1.00 94.06 91 GLY A C 1
ATOM 699 O O . GLY A 1 91 ? 14.619 -11.334 -22.070 1.00 94.06 91 GLY A O 1
ATOM 700 N N . HIS A 1 92 ? 13.829 -9.551 -23.213 1.00 95.06 92 HIS A N 1
ATOM 701 C CA . HIS A 1 92 ? 14.432 -8.553 -22.338 1.00 95.06 92 HIS A CA 1
ATOM 702 C C . HIS A 1 92 ? 13.723 -8.550 -20.982 1.00 95.06 92 HIS A C 1
ATOM 704 O O . HIS A 1 92 ? 12.498 -8.611 -20.900 1.00 95.06 92 HIS A O 1
ATOM 710 N N . THR A 1 93 ? 14.490 -8.482 -19.896 1.00 96.19 93 THR A N 1
ATOM 711 C CA . THR A 1 93 ? 13.928 -8.460 -18.541 1.00 96.19 93 THR A CA 1
ATOM 712 C C . THR A 1 93 ? 13.210 -7.144 -18.277 1.00 96.19 93 THR A C 1
ATOM 714 O O . THR A 1 93 ? 13.792 -6.066 -18.412 1.00 96.19 93 THR A O 1
ATOM 717 N N . PHE A 1 94 ? 11.969 -7.224 -17.804 1.00 95.94 94 PHE A N 1
ATOM 718 C CA . PHE A 1 94 ? 11.252 -6.062 -17.306 1.00 95.94 94 PHE A CA 1
ATOM 719 C C . PHE A 1 94 ? 11.763 -5.667 -15.930 1.00 95.94 94 PHE A C 1
ATOM 721 O O . PHE A 1 94 ? 11.335 -6.161 -14.891 1.00 95.94 94 PHE A O 1
ATOM 728 N N . ASN A 1 95 ? 12.706 -4.730 -15.949 1.00 95.81 95 ASN A N 1
ATOM 729 C CA . ASN A 1 95 ? 13.197 -4.033 -14.780 1.00 95.81 95 ASN A CA 1
ATOM 730 C C . ASN A 1 95 ? 13.045 -2.524 -15.008 1.00 95.81 95 ASN A C 1
ATOM 732 O O . ASN A 1 95 ? 13.797 -1.927 -15.777 1.00 95.81 95 ASN A O 1
ATOM 736 N N . SER A 1 96 ? 12.091 -1.899 -14.318 1.00 95.50 96 SER A N 1
ATOM 737 C CA . SER A 1 96 ? 11.846 -0.452 -14.405 1.00 95.50 96 SER A CA 1
ATOM 738 C C . SER A 1 96 ? 12.661 0.374 -13.397 1.00 95.50 96 SER A C 1
ATOM 740 O O . SER A 1 96 ? 12.279 1.507 -13.079 1.00 95.50 96 SER A O 1
ATOM 742 N N . SER A 1 97 ? 13.759 -0.167 -12.860 1.00 96.75 97 SER A N 1
ATOM 743 C CA . SER A 1 97 ? 14.637 0.572 -11.948 1.00 96.75 97 SER A CA 1
ATOM 744 C C . SER A 1 97 ? 15.189 1.849 -12.594 1.00 96.75 97 SER A C 1
ATOM 746 O O . SER A 1 97 ? 15.152 2.035 -13.814 1.00 96.75 97 SER A O 1
ATOM 748 N N . TYR A 1 98 ? 15.721 2.756 -11.771 1.00 96.75 98 TYR A N 1
ATOM 749 C CA . TYR A 1 98 ? 16.294 4.014 -12.257 1.00 96.75 98 TYR A CA 1
ATOM 750 C C . TYR A 1 98 ? 17.380 3.801 -13.325 1.00 96.75 98 TYR A C 1
ATOM 752 O O . TYR A 1 98 ? 17.445 4.573 -14.283 1.00 96.75 98 TYR A O 1
ATOM 760 N N . GLU A 1 99 ? 18.183 2.752 -13.156 1.00 97.06 99 GLU A N 1
ATOM 761 C CA . GLU A 1 99 ? 19.288 2.372 -14.032 1.00 97.06 99 GLU A CA 1
ATOM 762 C C . GLU A 1 99 ? 18.801 1.940 -15.422 1.00 97.06 99 GLU A C 1
ATOM 764 O O . GLU A 1 99 ? 19.317 2.401 -16.439 1.00 97.06 99 GLU A O 1
ATOM 769 N N . THR A 1 100 ? 17.760 1.108 -15.479 1.00 96.00 100 THR A N 1
ATOM 770 C CA . THR A 1 100 ? 17.356 0.397 -16.701 1.00 96.00 100 THR A CA 1
ATOM 771 C C . THR A 1 100 ? 16.167 1.025 -17.425 1.00 96.00 100 THR A C 1
ATOM 773 O O . THR A 1 100 ? 16.063 0.895 -18.642 1.00 96.00 100 THR A O 1
ATOM 776 N N . ARG A 1 101 ? 15.304 1.800 -16.746 1.00 95.69 101 ARG A N 1
ATOM 777 C CA . ARG A 1 101 ? 14.062 2.363 -17.334 1.00 95.69 101 ARG A CA 1
ATOM 778 C C . ARG A 1 101 ? 14.257 3.256 -18.568 1.00 95.69 101 ARG A C 1
ATOM 780 O O . ARG A 1 101 ? 13.290 3.610 -19.241 1.00 95.69 101 ARG A O 1
ATOM 787 N N . LYS A 1 102 ? 15.485 3.723 -18.820 1.00 96.94 102 LYS A N 1
ATOM 788 C CA . LYS A 1 102 ? 15.809 4.622 -19.939 1.00 96.94 102 LYS A CA 1
ATOM 789 C C . LYS A 1 102 ? 16.434 3.916 -21.142 1.00 96.94 102 LYS A C 1
ATOM 791 O O . LYS A 1 102 ? 16.543 4.576 -22.176 1.00 96.94 102 LYS A O 1
ATOM 796 N N . THR A 1 103 ? 16.833 2.648 -21.026 1.00 96.69 103 THR A N 1
ATOM 797 C CA . THR A 1 103 ? 17.486 1.927 -22.127 1.00 96.69 103 THR A CA 1
ATOM 798 C C . THR A 1 103 ? 16.524 1.755 -23.304 1.00 96.69 103 THR A C 1
ATOM 800 O O . THR A 1 103 ? 15.303 1.699 -23.131 1.00 96.69 103 THR A O 1
ATOM 803 N N . ALA A 1 104 ? 17.075 1.734 -24.519 1.00 96.44 104 ALA A N 1
ATOM 804 C CA . ALA A 1 104 ? 16.279 1.566 -25.731 1.00 96.44 104 ALA A CA 1
ATOM 805 C C . ALA A 1 104 ? 15.594 0.193 -25.750 1.00 96.44 104 ALA A C 1
ATOM 807 O O . ALA A 1 104 ? 14.393 0.121 -25.999 1.00 96.44 104 ALA A O 1
ATOM 808 N N . ASP A 1 105 ? 16.337 -0.856 -25.387 1.00 94.88 105 ASP A N 1
ATOM 809 C CA . ASP A 1 105 ? 15.840 -2.233 -25.339 1.00 94.88 105 ASP A CA 1
ATOM 810 C C . ASP A 1 105 ? 14.651 -2.374 -24.384 1.00 94.88 105 ASP A C 1
ATOM 812 O O . ASP A 1 105 ? 13.617 -2.903 -24.780 1.00 94.88 105 ASP A O 1
ATOM 816 N N . TYR A 1 106 ? 14.739 -1.814 -23.169 1.00 95.56 106 TYR A N 1
ATOM 817 C CA . TYR A 1 106 ? 13.641 -1.857 -22.200 1.00 95.56 106 TYR A CA 1
ATOM 818 C C . TYR A 1 106 ? 12.380 -1.168 -22.730 1.00 95.56 106 TYR A C 1
ATOM 820 O O . TYR A 1 106 ? 11.287 -1.722 -22.644 1.00 95.56 106 TYR A O 1
ATOM 828 N N . LYS A 1 107 ? 12.515 0.039 -23.293 1.00 95.38 107 LYS A N 1
ATOM 829 C CA . LYS A 1 107 ? 11.368 0.797 -23.820 1.00 95.38 107 LYS A CA 1
ATOM 830 C C . LYS A 1 107 ? 10.716 0.103 -25.010 1.00 95.38 107 LYS A C 1
ATOM 832 O O . LYS A 1 107 ? 9.493 0.075 -25.082 1.00 95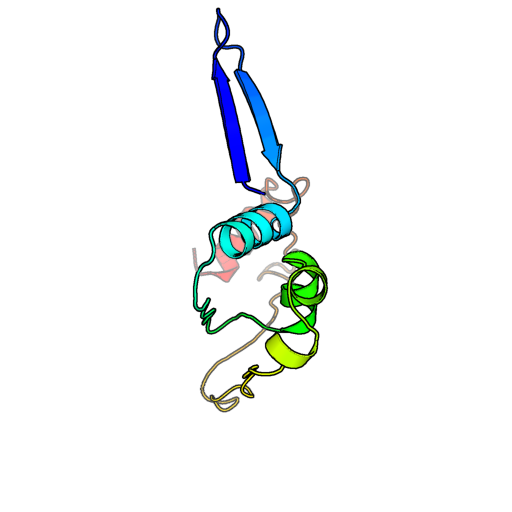.38 107 LYS A O 1
ATOM 837 N N . SER A 1 108 ? 11.532 -0.422 -25.922 1.00 95.62 108 SER A N 1
ATOM 838 C CA . SER A 1 108 ? 11.065 -1.150 -27.100 1.00 95.62 108 SER A CA 1
ATOM 839 C C . SER A 1 108 ? 10.308 -2.408 -26.684 1.00 95.62 108 SER A C 1
ATOM 841 O O . SER A 1 108 ? 9.160 -2.597 -27.072 1.00 95.62 108 SER A O 1
ATOM 843 N N . ASP A 1 109 ? 10.903 -3.230 -25.816 1.00 95.62 109 ASP A N 1
ATOM 844 C CA . ASP A 1 109 ? 10.293 -4.495 -25.406 1.00 95.62 109 ASP A CA 1
ATOM 845 C C . ASP A 1 109 ? 9.039 -4.289 -24.545 1.00 95.62 109 ASP A C 1
ATOM 847 O O . ASP A 1 109 ? 8.076 -5.047 -24.661 1.00 95.62 109 ASP A O 1
ATOM 851 N N . LEU A 1 110 ? 9.013 -3.226 -23.729 1.00 95.50 110 LEU A N 1
ATOM 852 C CA . LEU A 1 110 ? 7.820 -2.812 -22.991 1.00 95.50 110 LEU A CA 1
ATOM 853 C C . LEU A 1 110 ? 6.696 -2.368 -23.936 1.00 95.50 110 LEU A C 1
ATOM 855 O O . LEU A 1 110 ? 5.556 -2.774 -23.729 1.00 95.50 110 LEU A O 1
ATOM 859 N N . GLY A 1 111 ? 7.007 -1.566 -24.962 1.00 95.12 111 GLY A N 1
ATOM 860 C CA . GLY A 1 111 ? 6.043 -1.148 -25.989 1.00 95.12 111 GLY A CA 1
ATOM 861 C C . GLY A 1 111 ? 5.447 -2.347 -26.725 1.00 95.12 111 GLY A C 1
ATOM 862 O O . GLY A 1 111 ? 4.228 -2.531 -26.721 1.00 95.12 111 GLY A O 1
ATOM 863 N N . ASN A 1 112 ? 6.315 -3.243 -27.202 1.00 94.75 112 ASN A N 1
ATOM 864 C CA . ASN A 1 112 ? 5.908 -4.468 -27.887 1.00 94.75 112 ASN A CA 1
ATOM 865 C C . ASN A 1 112 ? 4.998 -5.355 -27.014 1.00 94.75 112 ASN A C 1
ATOM 867 O O . ASN A 1 112 ? 4.070 -5.975 -27.529 1.00 94.75 112 ASN A O 1
ATOM 871 N N . ALA A 1 113 ? 5.228 -5.424 -25.696 1.00 93.69 113 ALA A N 1
ATOM 872 C CA . ALA A 1 113 ? 4.406 -6.234 -24.791 1.00 93.69 113 ALA A CA 1
ATOM 873 C C . ALA A 1 113 ? 2.973 -5.720 -24.601 1.00 93.69 113 ALA A C 1
ATOM 875 O O . ALA A 1 113 ? 2.086 -6.519 -24.304 1.00 93.69 113 ALA A O 1
ATOM 876 N N . ILE A 1 114 ? 2.736 -4.414 -24.762 1.00 92.56 114 ILE A N 1
ATOM 877 C CA . ILE A 1 114 ? 1.397 -3.807 -24.662 1.00 92.56 114 ILE A CA 1
ATOM 878 C C . ILE A 1 114 ? 0.761 -3.529 -26.032 1.00 92.56 114 ILE A C 1
ATOM 880 O O . ILE A 1 114 ? -0.334 -2.973 -26.091 1.00 92.56 114 ILE A O 1
ATOM 884 N N . GLY A 1 115 ? 1.417 -3.943 -27.121 1.00 81.38 115 GLY A N 1
ATOM 885 C CA . GLY A 1 115 ? 0.917 -3.791 -28.488 1.00 81.38 115 GLY A CA 1
ATOM 886 C C . GLY A 1 115 ? 1.095 -2.390 -29.083 1.00 81.38 115 GLY A C 1
ATOM 887 O O . GLY A 1 115 ? 0.271 -1.993 -29.909 1.00 81.38 115 GLY A O 1
ATOM 888 N N . LEU A 1 116 ? 2.128 -1.649 -28.656 1.00 54.81 116 LEU A N 1
ATOM 889 C CA . LEU A 1 116 ? 2.571 -0.380 -29.255 1.00 54.81 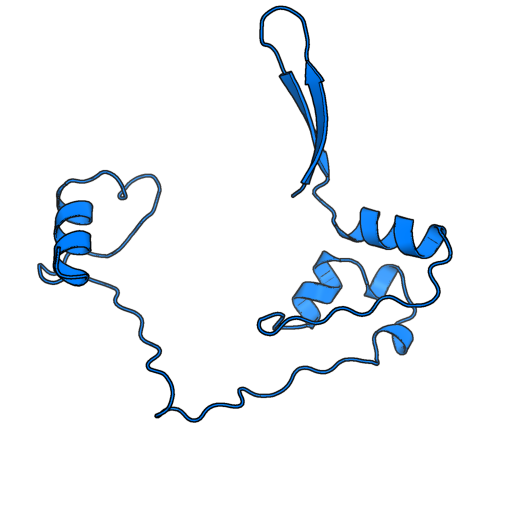116 LEU A CA 1
ATOM 890 C C . LEU A 1 116 ? 3.777 -0.570 -30.177 1.00 54.81 116 LEU A C 1
ATOM 892 O O . LEU A 1 116 ? 4.650 -1.395 -29.829 1.00 54.81 116 LEU A O 1
#

Sequence (116 aa):
MELVESLYLSAGRKISYWCFSPGLAMKDLVDQGVRSIILASGTLAPLDSFASEFHIYLLLSESDFELRLENPHIIDANQALIAVVPKGPSGHTFNSSYETRKTADYKSDLGNAIGL

Foldseek 3Di:
DDFPDWDDDPPRDIDTDDDQQLLVVVLVCVVVVPPDDDDDDPPCPPVVVVCVSNVVVVNDPPVVVPPDDDDDDPDDCVVDDDDDDQAFPVRHGQDCDPVPVPDPVNVVRVCVRVPD

Secondary structure (DSSP, 8-state):
-EEEEEEEPSSS-EEEEEE--HHHHHHHHHHTT-S------TT--SHHHHHHHTTHHHHS-TTGGG----PPP-S-TTT-------B-TT--B---STTTTT-HHHHHHHHHHHT-

Radius of gyration: 22.17 Å; chains: 1; bounding box: 35×52×53 Å

pLDDT: mean 86.87, std 9.61, range [54.81, 97.06]

Organism: NCBI:txid994334

InterPro domains:
  IPR045028 Helicase superfamily 1/2, DinG/Rad3-like [PTHR11472] (14-114)